Protein AF-A0A815QN22-F1 (afdb_monomer_lite)

Sequence (83 aa):
MSFFSALEEALGKEDKFPLASELITDEANKFFDNLCKKHHVRCTLPRTTDRLIDKLFGHFIERHCLNPTFICEHPQIMSPSGK

Structure (mmCIF, N/CA/C/O backbone):
data_AF-A0A815QN22-F1
#
_entry.id   AF-A0A815QN22-F1
#
loop_
_atom_site.group_PDB
_atom_site.id
_atom_site.type_symbol
_atom_site.label_atom_id
_atom_site.label_alt_id
_atom_site.label_comp_id
_atom_site.label_asym_id
_atom_site.label_entity_id
_atom_site.label_seq_id
_atom_site.pdbx_PDB_ins_code
_atom_site.Cartn_x
_atom_site.Cartn_y
_atom_site.Cartn_z
_atom_site.occupancy
_atom_site.B_iso_or_equiv
_atom_site.auth_seq_id
_atom_site.auth_comp_id
_atom_site.auth_asym_id
_atom_site.auth_atom_id
_atom_site.pdbx_PDB_model_num
ATOM 1 N N . MET A 1 1 ? 15.597 2.506 5.055 1.00 47.53 1 MET A N 1
ATOM 2 C CA . MET A 1 1 ? 14.409 3.234 4.563 1.00 47.53 1 MET A CA 1
ATOM 3 C C . MET A 1 1 ? 13.188 2.480 5.040 1.00 47.53 1 MET A C 1
ATOM 5 O O . MET A 1 1 ? 13.115 1.283 4.792 1.00 47.53 1 MET A O 1
ATOM 9 N N . SER A 1 2 ? 12.289 3.134 5.769 1.00 62.44 2 SER A N 1
ATOM 10 C CA . SER A 1 2 ? 11.025 2.517 6.180 1.00 62.44 2 SER A CA 1
ATOM 11 C C . SER A 1 2 ? 10.110 2.367 4.964 1.00 62.44 2 SER A C 1
ATOM 13 O O . SER A 1 2 ? 10.054 3.267 4.125 1.00 62.44 2 SER A O 1
ATOM 15 N N . PHE A 1 3 ? 9.402 1.241 4.878 1.00 71.62 3 PHE A N 1
ATOM 16 C CA . PHE A 1 3 ? 8.532 0.868 3.757 1.00 71.62 3 PHE A CA 1
ATOM 17 C C . PHE A 1 3 ? 7.564 1.993 3.341 1.00 71.62 3 PHE A C 1
ATOM 19 O O . PHE A 1 3 ? 7.485 2.344 2.165 1.00 71.62 3 PHE A O 1
ATOM 26 N N . PHE A 1 4 ? 6.897 2.620 4.315 1.00 72.75 4 PHE A N 1
ATOM 27 C CA . PHE A 1 4 ? 5.946 3.708 4.068 1.00 72.75 4 PHE A CA 1
ATOM 28 C C . PHE A 1 4 ? 6.609 4.964 3.506 1.00 72.75 4 PHE A C 1
ATOM 30 O O . PHE A 1 4 ? 6.110 5.527 2.542 1.00 72.75 4 PHE A O 1
ATOM 37 N N . SER A 1 5 ? 7.782 5.335 4.023 1.00 74.88 5 SER A N 1
ATOM 38 C CA . SER A 1 5 ? 8.497 6.528 3.566 1.00 74.88 5 SER A CA 1
ATOM 39 C C . SER A 1 5 ? 8.918 6.415 2.098 1.00 74.88 5 SER A C 1
ATOM 41 O O . SER A 1 5 ? 8.837 7.396 1.368 1.00 74.88 5 SER A O 1
ATOM 43 N N . ALA A 1 6 ? 9.347 5.229 1.651 1.00 77.94 6 ALA A N 1
ATOM 44 C CA . ALA A 1 6 ? 9.708 5.010 0.250 1.00 77.94 6 ALA A CA 1
ATOM 45 C C . ALA A 1 6 ? 8.475 5.081 -0.666 1.00 77.94 6 ALA A C 1
ATOM 47 O O . ALA A 1 6 ? 8.530 5.666 -1.747 1.00 77.94 6 ALA A O 1
ATOM 48 N N . LEU A 1 7 ? 7.354 4.513 -0.213 1.00 78.31 7 LEU A N 1
ATOM 49 C CA . LEU A 1 7 ? 6.093 4.535 -0.943 1.00 78.31 7 LEU A CA 1
ATOM 50 C C . LEU A 1 7 ? 5.530 5.963 -1.052 1.00 78.31 7 LEU A C 1
ATOM 52 O O . LEU A 1 7 ? 5.127 6.372 -2.137 1.00 78.31 7 LEU A O 1
ATOM 56 N N . GLU A 1 8 ? 5.570 6.738 0.034 1.00 80.00 8 GLU A N 1
ATOM 57 C CA . GLU A 1 8 ? 5.200 8.159 0.055 1.00 80.00 8 GLU A CA 1
ATOM 58 C C . GLU A 1 8 ? 6.044 8.986 -0.919 1.00 80.00 8 GLU A C 1
ATOM 60 O O . GLU A 1 8 ? 5.506 9.823 -1.643 1.00 80.00 8 GLU A O 1
ATOM 65 N N . GLU A 1 9 ? 7.355 8.745 -0.986 1.00 79.06 9 GLU A N 1
ATOM 66 C CA . GLU A 1 9 ? 8.223 9.424 -1.952 1.00 79.06 9 GLU A CA 1
ATOM 67 C C . GLU A 1 9 ? 7.913 9.037 -3.397 1.00 79.06 9 GLU A C 1
ATOM 69 O O . GLU A 1 9 ? 7.883 9.913 -4.260 1.00 79.06 9 GLU A O 1
ATOM 74 N N . ALA A 1 10 ? 7.627 7.761 -3.661 1.00 78.62 10 ALA A N 1
ATOM 75 C CA . ALA A 1 10 ? 7.292 7.294 -5.003 1.00 78.62 10 ALA A CA 1
ATOM 76 C C . ALA A 1 10 ? 5.913 7.782 -5.486 1.00 78.62 10 ALA A C 1
ATOM 78 O O . ALA A 1 10 ? 5.722 8.005 -6.681 1.00 78.62 10 ALA A O 1
ATOM 79 N N . LEU A 1 11 ? 4.962 7.965 -4.566 1.00 76.88 11 LEU A N 1
ATOM 80 C CA . LEU A 1 11 ? 3.622 8.489 -4.851 1.00 76.88 11 LEU A CA 1
ATOM 81 C C . LEU A 1 11 ? 3.561 10.023 -4.858 1.00 76.88 11 LEU A C 1
ATOM 83 O O . LEU A 1 11 ? 2.574 10.579 -5.332 1.00 76.88 11 LEU A O 1
ATOM 87 N N . GLY A 1 12 ? 4.612 10.699 -4.382 1.00 68.50 12 GLY A N 1
ATOM 88 C CA . GLY A 1 12 ? 4.796 12.142 -4.541 1.00 68.50 12 GLY A CA 1
ATOM 89 C C . GLY A 1 12 ? 4.578 13.007 -3.296 1.00 68.50 12 GLY A C 1
ATOM 90 O O . GLY A 1 12 ? 4.448 14.213 -3.451 1.00 68.50 12 GLY A O 1
ATOM 91 N N . LYS A 1 13 ? 4.559 12.465 -2.067 1.00 64.50 13 LYS A N 1
ATOM 92 C CA . LYS A 1 13 ? 4.354 13.213 -0.793 1.00 64.50 13 LYS A CA 1
ATOM 93 C C . LYS A 1 13 ? 3.066 14.062 -0.706 1.00 64.50 13 LYS A C 1
ATOM 95 O O . LYS A 1 13 ? 2.873 14.768 0.281 1.00 64.50 13 LYS A O 1
ATOM 100 N N . GLU A 1 14 ? 2.181 14.008 -1.699 1.00 56.84 14 GLU A N 1
ATOM 101 C CA . GLU A 1 14 ? 0.946 14.805 -1.744 1.00 56.84 14 GLU A CA 1
ATOM 102 C C . GLU A 1 14 ? -0.179 14.194 -0.896 1.00 56.84 14 GLU A C 1
ATOM 104 O O . GLU A 1 14 ? -1.011 14.911 -0.342 1.00 56.84 14 GLU A O 1
ATOM 109 N N . ASP A 1 15 ? -0.183 12.871 -0.757 1.00 64.75 15 ASP A N 1
ATOM 110 C CA . ASP A 1 15 ? -1.219 12.114 -0.066 1.00 64.75 15 ASP A CA 1
ATOM 111 C C . ASP A 1 15 ? -0.708 11.703 1.332 1.00 64.75 15 ASP A C 1
ATOM 113 O O . ASP A 1 15 ? 0.253 10.945 1.453 1.00 64.75 15 ASP A O 1
ATOM 117 N N . LYS A 1 16 ? -1.327 12.219 2.408 1.00 68.88 16 LYS A N 1
ATOM 118 C CA . LYS A 1 16 ? -0.972 11.854 3.794 1.00 68.88 16 LYS A CA 1
ATOM 119 C C . LYS A 1 16 ? -1.326 10.396 4.055 1.00 68.88 16 LYS A C 1
ATOM 121 O O . LYS A 1 16 ? -2.506 10.045 4.080 1.00 68.88 16 LYS A O 1
ATOM 126 N N . PHE A 1 17 ? -0.316 9.571 4.305 1.00 75.38 17 PHE A N 1
ATOM 127 C CA . PHE A 1 17 ? -0.545 8.181 4.666 1.00 75.38 17 PHE A CA 1
ATOM 128 C C . PHE A 1 17 ? -1.142 8.072 6.079 1.00 75.38 17 PHE A C 1
ATOM 130 O O . PHE A 1 17 ? -0.667 8.745 6.998 1.00 75.38 17 PHE A O 1
ATOM 137 N N . PRO A 1 18 ? -2.176 7.232 6.271 1.00 75.75 18 PRO A N 1
ATOM 138 C CA . PRO A 1 18 ? -2.693 6.928 7.600 1.00 75.75 18 PRO A CA 1
ATOM 139 C C . PRO A 1 18 ? -1.629 6.225 8.453 1.00 75.75 18 PRO A C 1
ATOM 141 O O . PRO A 1 18 ? -0.741 5.538 7.934 1.00 75.75 18 PRO A O 1
ATOM 144 N N . LEU A 1 19 ? -1.719 6.383 9.776 1.00 73.44 19 LEU A N 1
ATOM 145 C CA . LEU A 1 19 ? -0.780 5.752 10.706 1.00 73.44 19 LEU A CA 1
ATOM 146 C C . LEU A 1 19 ? -0.899 4.223 10.655 1.00 73.44 19 LEU A C 1
ATOM 148 O O . LEU A 1 19 ? -1.962 3.683 10.359 1.00 73.44 19 LEU A O 1
ATOM 152 N N . ALA A 1 20 ? 0.166 3.506 11.033 1.00 71.38 20 ALA A N 1
ATOM 153 C CA . ALA A 1 20 ? 0.184 2.038 11.037 1.00 71.38 20 ALA A CA 1
ATOM 154 C C . ALA A 1 20 ? -0.986 1.407 11.825 1.00 71.38 20 ALA A C 1
ATOM 156 O O . ALA A 1 20 ? -1.529 0.387 11.405 1.00 71.38 20 ALA A O 1
ATOM 157 N N . SER A 1 21 ? -1.417 2.040 12.923 1.00 73.00 21 SER A N 1
ATOM 158 C CA . SER A 1 21 ? -2.590 1.613 13.705 1.00 73.00 21 SER A CA 1
ATOM 159 C C . SER A 1 21 ? -3.925 1.823 12.986 1.00 73.00 21 SER A C 1
ATOM 161 O O . SER A 1 21 ? -4.892 1.127 13.282 1.00 73.00 21 SER A O 1
ATOM 163 N N . GLU A 1 22 ? -3.996 2.766 12.048 1.00 78.06 22 GLU A N 1
ATOM 164 C CA . GLU A 1 22 ? -5.209 3.101 11.297 1.00 78.06 22 GLU A CA 1
ATOM 165 C C . GLU A 1 22 ? -5.335 2.282 10.007 1.00 78.06 22 GLU A C 1
ATOM 167 O O . GLU A 1 22 ? -6.412 2.220 9.433 1.00 78.06 22 GLU A O 1
ATOM 172 N N . LEU A 1 23 ? -4.289 1.566 9.574 1.00 79.19 23 LEU A N 1
ATOM 173 C CA . LEU A 1 23 ? -4.321 0.718 8.367 1.00 79.19 23 LEU A CA 1
ATOM 174 C C . LEU A 1 23 ? -5.380 -0.397 8.414 1.00 79.19 23 LEU A C 1
ATOM 176 O O . LEU A 1 23 ? -5.759 -0.946 7.379 1.00 79.19 23 LEU A O 1
ATOM 180 N N . ILE A 1 24 ? -5.847 -0.738 9.613 1.00 77.06 24 ILE A N 1
ATOM 181 C CA . ILE A 1 24 ? -6.847 -1.781 9.861 1.00 77.06 24 ILE A CA 1
ATOM 182 C C . ILE A 1 24 ? -8.277 -1.225 9.691 1.00 77.06 24 ILE A C 1
ATOM 184 O O . ILE A 1 24 ? -9.229 -1.998 9.586 1.00 77.06 24 ILE A O 1
ATOM 188 N N . THR A 1 25 ? -8.457 0.101 9.637 1.00 85.25 25 THR A N 1
ATOM 189 C CA . THR A 1 25 ? -9.780 0.717 9.472 1.00 85.25 25 THR A CA 1
ATOM 190 C C . THR A 1 25 ? -10.261 0.658 8.019 1.00 85.25 25 THR A C 1
ATOM 192 O O . THR A 1 25 ? -9.484 0.621 7.061 1.00 85.25 25 THR A O 1
ATOM 195 N N . ASP A 1 26 ? -11.584 0.676 7.847 1.00 87.12 26 ASP A N 1
ATOM 196 C CA . ASP A 1 26 ? -12.229 0.706 6.527 1.00 87.12 26 ASP A CA 1
ATOM 197 C C . ASP A 1 26 ? -11.910 2.004 5.755 1.00 87.12 26 ASP A C 1
ATOM 199 O O . ASP A 1 26 ? -11.834 2.014 4.526 1.00 87.12 26 ASP A O 1
ATOM 203 N N . GLU A 1 27 ? -11.658 3.099 6.479 1.00 86.75 27 GLU A N 1
ATOM 204 C CA . GLU A 1 27 ? -11.251 4.388 5.912 1.00 86.75 27 GLU A CA 1
ATOM 205 C C . GLU A 1 27 ? -9.884 4.292 5.234 1.00 86.75 27 GLU A C 1
ATOM 207 O O . GLU A 1 27 ? -9.742 4.702 4.078 1.00 86.75 27 GLU A O 1
ATOM 212 N N . ALA A 1 28 ? -8.902 3.679 5.905 1.00 86.38 28 ALA A N 1
ATOM 213 C CA . ALA A 1 28 ? -7.597 3.430 5.309 1.00 86.38 28 ALA A CA 1
ATOM 214 C C . ALA A 1 28 ? -7.719 2.508 4.088 1.00 86.38 28 ALA A C 1
ATOM 216 O O . ALA A 1 28 ? -7.138 2.796 3.043 1.00 86.38 28 ALA A O 1
ATOM 217 N N . ASN A 1 29 ? -8.530 1.446 4.164 1.00 87.88 29 ASN A N 1
ATOM 218 C CA . ASN A 1 29 ? -8.749 0.549 3.027 1.00 87.88 29 ASN A CA 1
ATOM 219 C C . ASN A 1 29 ? -9.259 1.296 1.783 1.00 87.88 29 ASN A C 1
ATOM 221 O O . ASN A 1 29 ? -8.683 1.172 0.699 1.00 87.88 29 ASN A O 1
ATOM 225 N N . LYS A 1 30 ? -10.296 2.126 1.950 1.00 88.81 30 LYS A N 1
ATOM 226 C CA . LYS A 1 30 ? -10.853 2.959 0.873 1.00 88.81 30 LYS A CA 1
ATOM 227 C C . LYS A 1 30 ? -9.843 3.965 0.333 1.00 88.81 30 LYS A C 1
ATOM 229 O O . LYS A 1 30 ? -9.812 4.191 -0.878 1.00 88.81 30 LYS A O 1
ATOM 234 N N . PHE A 1 31 ? -9.017 4.550 1.199 1.00 88.25 31 PHE A N 1
ATOM 235 C CA . PHE A 1 31 ? -7.936 5.443 0.789 1.00 88.25 31 PHE A CA 1
ATOM 236 C C . PHE A 1 31 ? -6.951 4.725 -0.146 1.00 88.25 31 PHE A C 1
ATOM 238 O O . PHE A 1 31 ? -6.735 5.184 -1.270 1.00 88.25 31 PHE A O 1
ATOM 245 N N . PHE A 1 32 ? -6.443 3.552 0.248 1.00 86.56 32 PHE A N 1
ATOM 246 C CA . PHE A 1 32 ? -5.534 2.764 -0.593 1.00 86.56 32 PHE A CA 1
ATOM 247 C C . PHE A 1 32 ? -6.196 2.229 -1.861 1.00 86.56 32 PHE A C 1
ATOM 249 O O . PHE A 1 32 ? -5.546 2.149 -2.904 1.00 86.56 32 PHE A O 1
ATOM 256 N N . ASP A 1 33 ? -7.484 1.890 -1.813 1.00 88.31 33 ASP A N 1
ATOM 257 C CA . ASP A 1 33 ? -8.224 1.445 -2.993 1.00 88.31 33 ASP A CA 1
ATOM 258 C C . ASP A 1 33 ? -8.372 2.567 -4.029 1.00 88.31 33 ASP A C 1
ATOM 260 O O . ASP A 1 33 ? -8.139 2.353 -5.224 1.00 88.31 33 ASP A O 1
ATOM 264 N N . ASN A 1 34 ? -8.701 3.778 -3.574 1.00 88.19 34 ASN A N 1
ATOM 265 C CA . ASN A 1 34 ? -8.750 4.966 -4.422 1.00 88.19 34 ASN A CA 1
ATOM 266 C C . ASN A 1 34 ? -7.370 5.312 -4.981 1.00 88.19 34 ASN A C 1
ATOM 268 O O . ASN A 1 34 ? -7.261 5.632 -6.165 1.00 88.19 34 ASN A O 1
ATOM 272 N N . LEU A 1 35 ? -6.317 5.177 -4.175 1.00 86.88 35 LEU A N 1
ATOM 273 C CA . LEU A 1 35 ? -4.940 5.387 -4.613 1.00 86.88 35 LEU A CA 1
ATOM 274 C C . LEU A 1 35 ? -4.543 4.370 -5.693 1.00 86.88 35 LEU A C 1
ATOM 276 O O . LEU A 1 35 ? -4.056 4.744 -6.759 1.00 86.88 35 LEU A O 1
ATOM 280 N N . CYS A 1 36 ? -4.863 3.088 -5.491 1.00 87.56 36 CYS A N 1
ATOM 281 C CA . CYS A 1 36 ? -4.670 2.052 -6.504 1.00 87.56 36 CYS A CA 1
ATOM 282 C C . CYS A 1 36 ? -5.405 2.393 -7.805 1.00 87.56 36 CYS A C 1
ATOM 284 O O . CYS A 1 36 ? -4.838 2.245 -8.883 1.00 87.56 36 CYS A O 1
ATOM 286 N N . LYS A 1 37 ? -6.647 2.883 -7.731 1.00 87.12 37 LYS A N 1
ATOM 287 C CA . LYS A 1 37 ? -7.411 3.308 -8.916 1.00 87.12 37 LYS A CA 1
ATOM 288 C C . LYS A 1 37 ? -6.781 4.518 -9.612 1.00 87.12 37 LYS A C 1
ATOM 290 O O . LYS A 1 37 ? -6.633 4.473 -10.831 1.00 87.12 37 LYS A O 1
ATOM 295 N N . LYS A 1 38 ? -6.377 5.547 -8.857 1.00 87.12 38 LYS A N 1
ATOM 296 C CA . LYS A 1 38 ? -5.713 6.773 -9.351 1.00 87.12 38 LYS A CA 1
ATOM 297 C C . LYS A 1 38 ? -4.436 6.445 -10.127 1.00 87.12 38 LYS A C 1
ATOM 299 O O . LYS A 1 38 ? -4.192 7.017 -11.181 1.00 87.12 38 LYS A O 1
ATOM 304 N N . HIS A 1 39 ? -3.670 5.474 -9.639 1.00 85.00 39 HIS A N 1
ATOM 305 C CA . HIS A 1 39 ? -2.419 5.032 -10.253 1.00 85.00 39 HIS A CA 1
ATOM 306 C C . HIS A 1 39 ? -2.571 3.792 -11.153 1.00 85.00 39 HIS A C 1
ATOM 308 O O . HIS A 1 39 ? -1.576 3.197 -11.559 1.00 85.00 39 HIS A O 1
ATOM 314 N N . HIS A 1 40 ? -3.805 3.387 -11.479 1.00 85.62 40 HIS A N 1
ATOM 315 C CA . HIS A 1 40 ? -4.116 2.223 -12.321 1.00 85.62 40 HIS A CA 1
ATOM 316 C C . HIS A 1 40 ? -3.489 0.889 -11.858 1.00 85.62 40 HIS A C 1
ATOM 318 O O . HIS A 1 40 ? -3.278 -0.033 -12.653 1.00 85.62 40 HIS A O 1
ATOM 324 N N . VAL A 1 41 ? -3.255 0.741 -10.555 1.00 87.50 41 VAL A N 1
ATOM 325 C CA . VAL A 1 41 ? -2.772 -0.489 -9.929 1.00 87.50 41 VAL A CA 1
ATOM 326 C C . VAL A 1 41 ? -3.909 -1.505 -9.843 1.00 87.50 41 VAL A C 1
ATOM 328 O O . VAL A 1 41 ? -4.944 -1.295 -9.203 1.00 87.50 41 VAL A O 1
ATOM 331 N N . ARG A 1 42 ? -3.723 -2.654 -10.499 1.00 82.81 42 ARG A N 1
ATOM 332 C CA . ARG A 1 42 ? -4.694 -3.753 -10.473 1.00 82.81 42 ARG A CA 1
ATOM 333 C C . ARG A 1 42 ? -4.515 -4.599 -9.213 1.00 82.81 42 ARG A C 1
ATOM 335 O O . ARG A 1 42 ? -3.514 -5.294 -9.070 1.00 82.81 42 ARG A O 1
ATOM 342 N N . CYS A 1 43 ? -5.536 -4.611 -8.356 1.00 84.31 43 CYS A N 1
ATOM 343 C CA . CYS A 1 43 ? -5.636 -5.526 -7.219 1.00 84.31 43 CYS A CA 1
ATOM 344 C C . CYS A 1 43 ? -6.832 -6.475 -7.392 1.00 84.31 43 CYS A C 1
ATOM 346 O O . CYS A 1 43 ? -7.984 -6.038 -7.482 1.00 84.31 43 CYS A O 1
ATOM 348 N N . THR A 1 44 ? -6.561 -7.779 -7.444 1.00 83.12 44 THR A N 1
ATOM 349 C CA . THR A 1 44 ? -7.586 -8.833 -7.401 1.00 83.12 44 THR A CA 1
ATOM 350 C C . THR A 1 44 ? -8.086 -9.032 -5.970 1.00 83.12 44 THR A C 1
ATOM 352 O O . THR A 1 44 ? -7.359 -8.751 -5.019 1.00 83.12 44 THR A O 1
ATOM 355 N N . LEU A 1 45 ? -9.307 -9.545 -5.804 1.00 79.75 45 LEU A N 1
ATOM 356 C CA . LEU A 1 45 ? -9.851 -9.873 -4.483 1.00 79.75 45 LEU A CA 1
ATOM 357 C C . LEU A 1 45 ? -8.956 -10.897 -3.738 1.00 79.75 45 LEU A C 1
ATOM 359 O O . LEU A 1 45 ? -8.372 -11.773 -4.386 1.00 79.75 45 LEU A O 1
ATOM 363 N N . PRO A 1 46 ? -8.845 -10.814 -2.398 1.00 81.88 46 PRO A N 1
ATOM 364 C CA . PRO A 1 46 ? -9.412 -9.778 -1.528 1.00 81.88 46 PRO A CA 1
ATOM 365 C C . PRO A 1 46 ? -8.628 -8.452 -1.601 1.00 81.88 46 PRO A C 1
ATOM 367 O O . PRO A 1 46 ? -7.401 -8.451 -1.648 1.00 81.88 46 PRO A O 1
ATOM 370 N N . ARG A 1 47 ? -9.347 -7.319 -1.630 1.00 83.75 47 ARG A N 1
ATOM 371 C CA . ARG A 1 47 ? -8.775 -5.956 -1.653 1.00 83.75 47 ARG A CA 1
ATOM 372 C C . ARG A 1 47 ? -8.598 -5.440 -0.225 1.00 83.75 47 ARG A C 1
ATOM 374 O O . ARG A 1 47 ? -9.21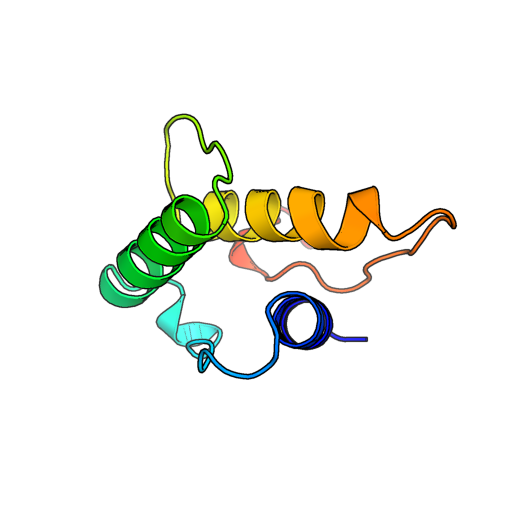7 -4.466 0.184 1.00 83.75 47 ARG A O 1
ATOM 381 N N . THR A 1 48 ? -7.814 -6.163 0.560 1.00 85.50 48 THR A N 1
ATOM 382 C CA . THR A 1 48 ? -7.468 -5.757 1.923 1.00 85.50 48 THR A CA 1
ATOM 383 C C . THR A 1 48 ? -6.374 -4.695 1.898 1.00 85.50 48 THR A C 1
ATOM 385 O O . THR A 1 48 ? -5.660 -4.546 0.903 1.00 85.50 48 THR A O 1
ATOM 388 N N . THR A 1 49 ? -6.266 -3.923 2.979 1.00 86.31 49 THR A N 1
ATOM 389 C CA . THR A 1 49 ? -5.339 -2.788 3.052 1.00 86.31 49 THR A CA 1
ATOM 390 C C . THR A 1 49 ? -3.899 -3.241 2.839 1.00 86.31 49 THR A C 1
ATOM 392 O O . THR A 1 49 ? -3.177 -2.621 2.064 1.00 86.31 49 THR A O 1
ATOM 395 N N . ASP A 1 50 ? -3.515 -4.377 3.427 1.00 84.25 50 ASP A N 1
ATOM 396 C CA . ASP A 1 50 ? -2.214 -5.009 3.206 1.00 84.25 50 ASP A CA 1
ATOM 397 C C . ASP A 1 50 ? -1.976 -5.297 1.712 1.00 84.25 50 ASP A C 1
ATOM 399 O O . ASP A 1 50 ? -1.014 -4.799 1.136 1.00 84.25 50 ASP A O 1
ATOM 403 N N . ARG A 1 51 ? -2.887 -5.992 1.023 1.00 84.94 51 ARG A N 1
ATOM 404 C CA . ARG A 1 51 ? -2.714 -6.324 -0.399 1.00 84.94 51 ARG A CA 1
ATOM 405 C C . ARG A 1 51 ? -2.642 -5.107 -1.309 1.00 84.94 51 ARG A C 1
ATOM 407 O O . ARG A 1 51 ? -1.894 -5.123 -2.284 1.00 84.94 51 ARG A O 1
ATOM 414 N N . LEU A 1 52 ? -3.432 -4.074 -1.029 1.00 87.00 52 LEU A N 1
ATOM 415 C CA . LEU A 1 52 ? -3.408 -2.835 -1.807 1.00 87.00 52 LEU A CA 1
ATOM 416 C C . LEU A 1 52 ? -2.048 -2.144 -1.672 1.00 87.00 52 LEU A C 1
ATOM 418 O O . LEU A 1 52 ? -1.458 -1.740 -2.674 1.00 87.00 52 LEU A O 1
ATOM 422 N N . ILE A 1 53 ? -1.532 -2.076 -0.444 1.00 83.44 53 ILE A N 1
ATOM 423 C CA . ILE A 1 53 ? -0.220 -1.515 -0.131 1.00 83.44 53 ILE A CA 1
ATOM 424 C C . ILE A 1 53 ? 0.903 -2.314 -0.813 1.00 83.44 53 ILE A C 1
ATOM 426 O O . ILE A 1 53 ? 1.761 -1.714 -1.457 1.00 83.44 53 ILE A O 1
ATOM 430 N N . ASP A 1 54 ? 0.870 -3.647 -0.737 1.00 83.19 54 ASP A N 1
ATOM 431 C CA . ASP A 1 54 ? 1.830 -4.538 -1.410 1.00 83.19 54 ASP A CA 1
ATOM 432 C C . ASP A 1 54 ? 1.853 -4.294 -2.925 1.00 83.19 54 ASP A C 1
ATOM 434 O O . ASP A 1 54 ? 2.910 -4.115 -3.532 1.00 83.19 54 ASP A O 1
ATOM 438 N N . LYS A 1 55 ? 0.670 -4.188 -3.544 1.00 84.81 55 LYS A N 1
ATOM 439 C CA . LYS A 1 55 ? 0.551 -3.938 -4.984 1.00 84.81 55 LYS A CA 1
ATOM 440 C C . LYS A 1 55 ? 1.044 -2.562 -5.397 1.00 84.81 55 LYS A C 1
ATOM 442 O O . LYS A 1 55 ? 1.697 -2.460 -6.435 1.00 84.81 55 LYS A O 1
ATOM 447 N N . LEU A 1 56 ? 0.735 -1.523 -4.626 1.00 83.56 56 LEU A N 1
ATOM 448 C CA . LEU A 1 56 ? 1.276 -0.183 -4.855 1.00 83.56 56 LEU A CA 1
ATOM 449 C C . LEU A 1 56 ? 2.799 -0.218 -4.765 1.00 83.56 56 LEU A C 1
ATOM 451 O O . LEU A 1 56 ? 3.484 0.255 -5.667 1.00 83.56 56 LEU A O 1
ATOM 455 N N . PHE A 1 57 ? 3.330 -0.857 -3.730 1.00 79.88 57 PHE A N 1
ATOM 456 C CA . PHE A 1 57 ? 4.763 -0.957 -3.534 1.00 79.88 57 PHE A CA 1
ATOM 457 C C . PHE A 1 57 ? 5.459 -1.707 -4.677 1.00 79.88 57 PHE A C 1
ATOM 459 O O . PHE A 1 57 ? 6.415 -1.186 -5.247 1.00 79.88 57 PHE A O 1
ATOM 466 N N . GLY A 1 58 ? 4.951 -2.868 -5.096 1.00 79.62 58 GLY A N 1
ATOM 467 C CA . GLY A 1 58 ? 5.478 -3.578 -6.267 1.00 79.62 58 GLY A CA 1
ATOM 468 C C . GLY A 1 58 ? 5.381 -2.748 -7.555 1.00 79.62 58 GLY A C 1
ATOM 469 O O . GLY A 1 58 ? 6.298 -2.706 -8.371 1.00 79.62 58 GLY A O 1
ATOM 470 N N . HIS A 1 59 ? 4.294 -1.999 -7.743 1.00 82.75 59 HIS A N 1
ATOM 471 C CA . HIS A 1 59 ? 4.138 -1.193 -8.953 1.00 82.75 59 HIS A CA 1
ATOM 472 C C . HIS A 1 59 ? 5.114 -0.010 -9.025 1.00 82.75 59 HIS A C 1
ATOM 474 O O . HIS A 1 59 ? 5.629 0.286 -10.103 1.00 82.75 59 HIS A O 1
ATOM 480 N N . PHE A 1 60 ? 5.361 0.654 -7.895 1.00 78.38 60 PHE A N 1
ATOM 481 C CA . PHE A 1 60 ? 6.156 1.880 -7.829 1.00 78.38 60 PHE A CA 1
ATOM 482 C C . PHE A 1 60 ? 7.632 1.635 -7.520 1.00 78.38 60 PHE A C 1
ATOM 484 O O . PHE A 1 60 ? 8.495 2.250 -8.140 1.00 78.38 60 PHE A O 1
ATOM 491 N N . ILE A 1 61 ? 7.933 0.737 -6.584 1.00 74.62 61 ILE A N 1
ATOM 492 C CA . ILE A 1 61 ? 9.289 0.516 -6.076 1.00 74.62 61 ILE A CA 1
ATOM 493 C C . ILE A 1 61 ? 9.962 -0.636 -6.821 1.00 74.62 61 ILE A C 1
ATOM 495 O O . ILE A 1 61 ? 11.061 -0.454 -7.331 1.00 74.62 61 ILE A O 1
ATOM 499 N N . GLU A 1 62 ? 9.315 -1.797 -6.966 1.00 68.12 62 GLU A N 1
ATOM 500 C CA . GLU A 1 62 ? 9.932 -2.968 -7.625 1.00 68.12 62 GLU A CA 1
ATOM 501 C C . GLU A 1 62 ? 10.262 -2.689 -9.102 1.00 68.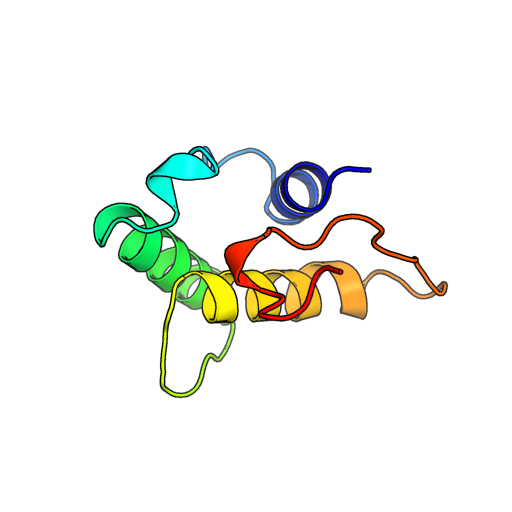12 62 GLU A C 1
ATOM 503 O O . GLU A 1 62 ? 11.300 -3.107 -9.605 1.00 68.12 62 GLU A O 1
ATOM 508 N N . ARG A 1 63 ? 9.428 -1.899 -9.792 1.00 60.88 63 ARG A N 1
ATOM 509 C CA . ARG A 1 63 ? 9.678 -1.469 -11.181 1.00 60.88 63 ARG A CA 1
ATOM 510 C C . ARG A 1 63 ? 10.799 -0.434 -11.314 1.00 60.88 63 ARG A C 1
ATOM 512 O O . ARG A 1 63 ? 11.402 -0.356 -12.382 1.00 60.88 63 ARG A O 1
ATOM 519 N N . HIS A 1 64 ? 11.064 0.354 -10.272 1.00 59.97 64 HIS A N 1
ATOM 520 C CA . HIS A 1 64 ? 12.119 1.375 -10.262 1.00 59.97 64 HIS A CA 1
ATOM 521 C C . HIS A 1 64 ? 13.439 0.874 -9.652 1.00 59.97 64 HIS A C 1
ATOM 523 O O . HIS A 1 64 ? 14.505 1.407 -9.965 1.00 59.97 64 HIS A O 1
ATOM 529 N N . CYS A 1 65 ? 13.403 -0.171 -8.828 1.00 54.06 65 CYS A N 1
ATOM 530 C CA . CYS A 1 65 ? 14.577 -0.794 -8.234 1.00 54.06 65 CY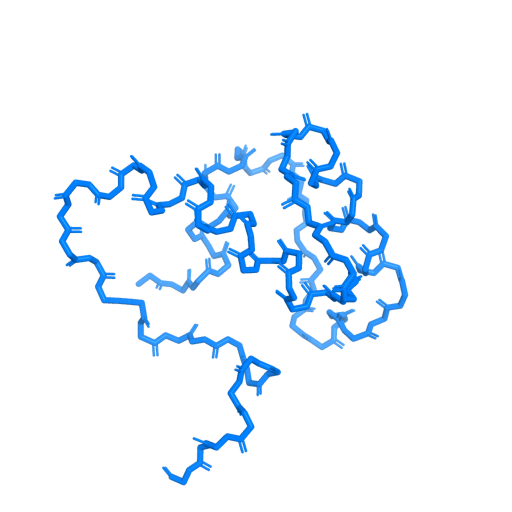S A CA 1
ATOM 531 C C . CYS A 1 65 ? 15.214 -1.798 -9.206 1.00 54.06 65 CYS A C 1
ATOM 533 O O . CYS A 1 65 ? 15.034 -3.005 -9.090 1.00 54.06 65 CYS A O 1
ATOM 535 N N . LEU A 1 66 ? 16.042 -1.291 -10.127 1.00 50.16 66 LEU A N 1
ATOM 536 C CA . LEU A 1 66 ? 16.948 -2.105 -10.960 1.00 50.16 66 LEU A CA 1
ATOM 537 C C . LEU A 1 66 ? 17.976 -2.909 -10.129 1.00 50.16 66 LEU A C 1
ATOM 539 O O . LEU A 1 66 ? 18.596 -3.835 -10.648 1.00 50.16 66 LEU A O 1
ATOM 543 N N . ASN A 1 67 ? 18.139 -2.575 -8.842 1.00 41.62 67 ASN A N 1
ATOM 544 C CA . ASN A 1 67 ? 19.088 -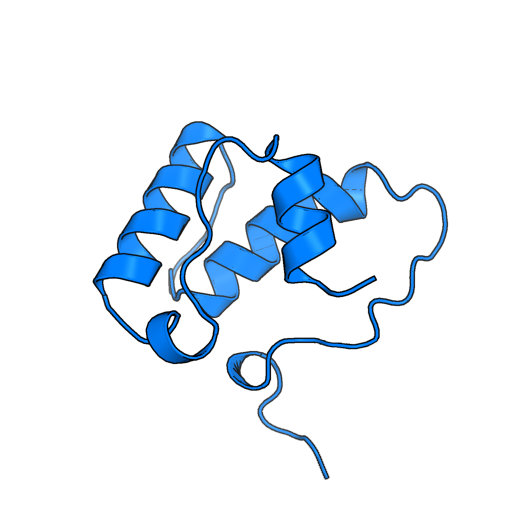3.191 -7.918 1.00 41.62 67 ASN A CA 1
ATOM 545 C C . ASN A 1 67 ? 18.323 -3.902 -6.785 1.00 41.62 67 ASN A C 1
ATOM 547 O O . ASN A 1 67 ? 17.351 -3.326 -6.280 1.00 41.62 67 ASN A O 1
ATOM 551 N N . PRO A 1 68 ? 18.755 -5.098 -6.331 1.00 43.81 68 PRO A N 1
ATOM 552 C CA . PRO A 1 68 ? 18.057 -5.852 -5.291 1.00 43.81 68 PRO A CA 1
ATOM 553 C C . PRO A 1 68 ? 18.014 -5.033 -3.998 1.00 43.81 68 PRO A C 1
ATOM 555 O O . PRO A 1 68 ? 19.011 -4.894 -3.291 1.00 43.81 68 PRO A O 1
ATOM 558 N N . THR A 1 69 ? 16.854 -4.445 -3.712 1.00 49.22 69 THR A N 1
ATOM 559 C CA . THR A 1 69 ? 16.652 -3.589 -2.544 1.00 49.22 69 THR A CA 1
ATOM 560 C C . THR A 1 69 ? 15.946 -4.417 -1.482 1.00 49.22 69 THR A C 1
ATOM 562 O O . THR A 1 69 ? 14.767 -4.731 -1.606 1.00 49.22 69 THR A O 1
ATOM 565 N N . PHE A 1 70 ? 16.694 -4.819 -0.455 1.00 48.69 70 PHE A N 1
ATOM 566 C CA . PHE A 1 70 ? 16.162 -5.569 0.679 1.00 48.69 70 PHE A CA 1
ATOM 567 C C . PHE A 1 70 ? 15.299 -4.635 1.537 1.00 48.69 70 PHE A C 1
ATOM 569 O O . PHE A 1 70 ? 15.801 -3.701 2.164 1.00 48.69 70 PHE A O 1
ATOM 576 N N . ILE A 1 71 ? 13.989 -4.861 1.541 1.00 54.44 71 ILE A N 1
ATOM 577 C CA . ILE A 1 71 ? 13.046 -4.097 2.360 1.00 54.44 71 ILE A CA 1
ATOM 578 C C . ILE A 1 71 ? 12.934 -4.815 3.699 1.00 54.44 71 ILE A C 1
ATOM 580 O O . ILE A 1 71 ? 12.276 -5.844 3.816 1.00 54.44 71 ILE A O 1
ATOM 584 N N . CYS A 1 72 ? 13.649 -4.298 4.698 1.00 51.84 72 CYS A N 1
ATOM 585 C CA . CYS A 1 72 ? 13.800 -4.959 5.995 1.00 51.84 72 CYS A CA 1
ATOM 586 C C . CYS A 1 72 ? 12.548 -4.938 6.885 1.00 51.84 72 CYS A C 1
ATOM 588 O O . CYS A 1 72 ? 12.505 -5.710 7.832 1.00 51.84 72 CYS A O 1
ATOM 590 N N . GLU A 1 73 ? 11.542 -4.101 6.621 1.00 51.78 73 GLU A N 1
ATOM 591 C CA . GLU A 1 73 ? 10.407 -3.930 7.541 1.00 51.78 73 GLU A CA 1
ATOM 592 C C . GLU A 1 73 ? 9.072 -3.983 6.796 1.00 51.78 73 GLU A C 1
ATOM 594 O O . GLU A 1 73 ? 8.532 -2.961 6.370 1.00 51.78 73 GLU A O 1
ATOM 599 N N . HIS A 1 74 ? 8.541 -5.196 6.635 1.00 57.09 74 HIS A N 1
ATOM 600 C CA . HIS A 1 74 ? 7.139 -5.376 6.273 1.00 57.09 74 HIS A CA 1
ATOM 601 C C . HIS A 1 74 ? 6.268 -5.006 7.482 1.00 57.09 74 HIS A C 1
ATOM 603 O O . HIS A 1 74 ? 6.582 -5.423 8.601 1.00 57.09 74 HIS A O 1
ATOM 609 N N . PRO A 1 75 ? 5.171 -4.250 7.301 1.00 51.78 75 PRO A N 1
ATOM 610 C CA . PRO A 1 75 ? 4.242 -3.982 8.390 1.00 51.78 75 PRO A CA 1
ATOM 611 C C . PRO A 1 75 ? 3.728 -5.306 8.973 1.00 51.78 75 PRO A C 1
ATOM 613 O O . PRO A 1 75 ? 3.448 -6.249 8.238 1.00 51.78 75 PRO A O 1
ATOM 616 N N . GLN A 1 76 ? 3.595 -5.376 10.300 1.00 50.44 76 GLN A N 1
ATOM 617 C CA . GLN A 1 76 ? 3.309 -6.600 11.072 1.00 50.44 76 GLN A CA 1
ATOM 618 C C . GLN A 1 76 ? 2.048 -7.369 10.606 1.00 50.44 76 GLN A C 1
ATOM 620 O O . GLN A 1 76 ? 1.910 -8.562 10.850 1.00 50.44 76 GLN A O 1
ATOM 625 N N . ILE A 1 77 ? 1.150 -6.690 9.891 1.00 50.03 77 ILE A N 1
ATOM 626 C CA . ILE A 1 77 ? -0.045 -7.227 9.220 1.00 50.03 77 ILE A CA 1
ATOM 627 C C . ILE A 1 77 ? 0.247 -8.096 7.979 1.00 50.03 77 ILE A C 1
ATOM 629 O O . ILE A 1 77 ? -0.603 -8.893 7.596 1.00 50.03 77 ILE A O 1
ATOM 633 N N . MET A 1 78 ? 1.422 -7.972 7.353 1.00 49.25 78 MET A N 1
ATOM 634 C CA . MET A 1 78 ? 1.803 -8.691 6.124 1.00 49.25 78 MET A CA 1
ATOM 635 C C . MET A 1 78 ? 2.561 -10.001 6.367 1.00 49.25 78 MET A C 1
ATOM 637 O O . MET A 1 78 ? 2.748 -10.778 5.434 1.00 49.25 78 MET A O 1
ATOM 641 N N . SER A 1 79 ? 2.973 -10.275 7.607 1.00 45.84 79 SER A N 1
ATOM 642 C CA . SER A 1 79 ? 3.686 -11.502 7.967 1.00 45.84 79 SER A CA 1
ATOM 643 C C . SER A 1 79 ? 2.986 -12.200 9.132 1.00 45.84 79 SER A C 1
ATOM 645 O O . SER A 1 79 ? 3.194 -11.817 10.282 1.00 45.84 79 SER A O 1
ATOM 647 N N . PRO A 1 80 ? 2.215 -13.278 8.893 1.00 47.09 80 PRO A N 1
ATOM 648 C CA . PRO A 1 80 ? 1.608 -14.077 9.961 1.00 47.09 80 PRO A CA 1
ATOM 649 C C . PRO A 1 80 ? 2.633 -14.928 10.741 1.00 47.09 80 PR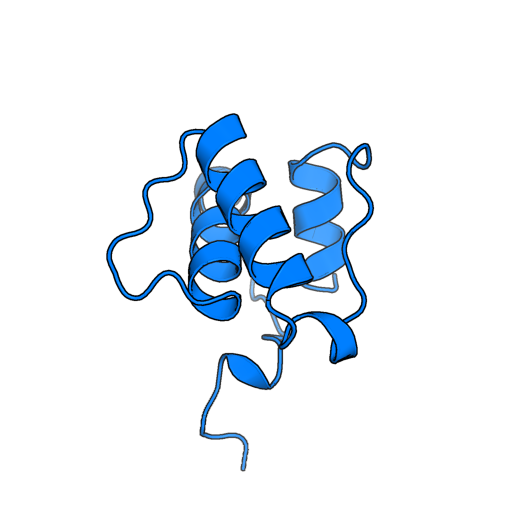O A C 1
ATOM 651 O O . PRO A 1 80 ? 2.263 -15.849 11.466 1.00 47.09 80 PRO A O 1
ATOM 654 N N . SER A 1 81 ? 3.938 -14.695 10.582 1.00 47.34 81 SER A N 1
ATOM 655 C CA . SER A 1 81 ? 4.995 -15.500 11.199 1.00 47.34 81 SER A CA 1
ATOM 656 C C . SER A 1 81 ? 6.250 -14.665 11.447 1.00 47.34 81 SER A C 1
ATOM 658 O O . SER A 1 81 ? 7.229 -14.767 10.718 1.00 47.34 81 SER A O 1
ATOM 660 N N . GLY A 1 82 ? 6.216 -13.841 12.493 1.00 45.12 82 GLY A N 1
ATOM 661 C CA . GLY A 1 82 ? 7.420 -13.411 13.200 1.00 45.12 82 GLY A CA 1
ATOM 662 C C . GL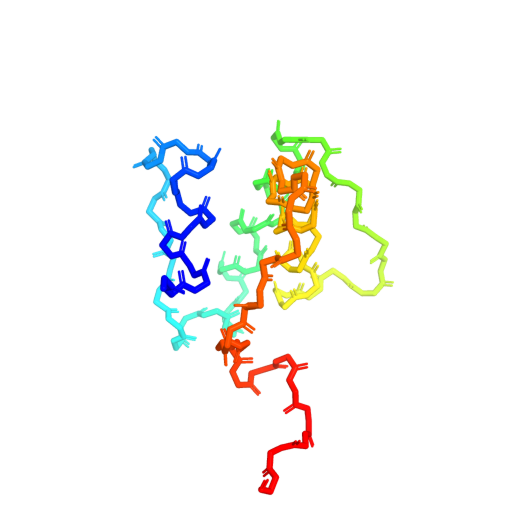Y A 1 82 ? 7.565 -14.258 14.461 1.00 45.12 82 GLY A C 1
ATOM 663 O O . GLY A 1 82 ? 6.831 -14.045 15.425 1.00 45.12 82 GLY A O 1
ATOM 664 N N . LYS A 1 83 ? 8.447 -15.258 14.425 1.00 39.81 83 LYS A N 1
ATOM 665 C CA . LYS A 1 83 ? 9.180 -15.687 15.619 1.00 39.81 83 LYS A CA 1
ATOM 666 C C . LYS A 1 83 ? 10.536 -15.005 15.578 1.00 39.81 83 LYS A C 1
ATOM 668 O O . LYS A 1 83 ? 11.059 -14.882 14.449 1.00 39.81 83 LYS A O 1
#

Radius of gyration: 12.45 Å; chains: 1; bounding box: 31×30×28 Å

Organism: NCBI:txid392033

InterPro domains:
  IPR045864 Class II Aminoacyl-tRNA synthetase/Biotinyl protein ligase (BPL) and lipoyl protein ligase (LPL) [G3DSA:3.30.930.10] (1-83)
  IPR045864 Class II Aminoacyl-tRNA synthetase/Biotinyl protein ligase (BPL) and lipoyl protein ligase (LPL) [SSF55681] (32-80)

Secondary structure (DSSP, 8-state):
--HHHHHHHHHTS-S-PPPTTTTTSHHHHHHHHHHHHHTT---PSP--HHHHHHHHHIIIIITT--S--------TTS-S---

Foldseek 3Di:
DALVVVLCVLLPVPDDQDDLVCLQPPVNLVVLVVVCVVVVQDDDPPSRSLRSSVSSCCVRPVVVCPDPDDNPDDRPVNDPDDD

pLDDT: mean 72.04, std 14.95, range [39.81, 88.81]